Protein AF-A0A832WW77-F1 (afdb_monomer_lite)

Radius of gyration: 9.92 Å; chains: 1; bounding box: 26×18×22 Å

Foldseek 3Di:
DDPPDDPPFDKAFDDDDQWTWIDTPHDIDTHGPVVVVVDDDDD

Structure (mmCIF, N/CA/C/O backbone):
data_AF-A0A832WW77-F1
#
_entry.id   AF-A0A832WW77-F1
#
loop_
_atom_site.group_PDB
_atom_site.id
_atom_site.type_symbol
_atom_site.label_atom_id
_atom_site.label_alt_id
_atom_site.label_comp_id
_atom_site.label_asym_id
_atom_site.label_entity_id
_atom_site.label_seq_id
_atom_site.pdbx_PDB_ins_code
_atom_site.Cartn_x
_atom_site.Cartn_y
_atom_site.Cartn_z
_atom_site.occupancy
_atom_site.B_iso_or_equiv
_atom_site.auth_seq_id
_atom_site.auth_comp_id
_atom_site.auth_asym_id
_atom_site.auth_atom_id
_atom_site.pdbx_PDB_model_num
ATOM 1 N N . MET A 1 1 ? 13.966 -7.335 -0.893 1.00 44.53 1 MET A N 1
ATOM 2 C CA . MET A 1 1 ? 13.706 -6.405 0.227 1.00 44.53 1 MET A CA 1
ATOM 3 C C . MET A 1 1 ? 12.199 -6.229 0.300 1.00 44.53 1 MET A C 1
ATOM 5 O O . MET A 1 1 ? 11.612 -5.901 -0.719 1.00 44.53 1 MET A O 1
ATOM 9 N N . ALA A 1 2 ? 11.567 -6.575 1.421 1.00 59.28 2 ALA A N 1
ATOM 10 C CA . ALA A 1 2 ? 10.116 -6.459 1.580 1.00 59.28 2 ALA A CA 1
ATOM 11 C C . ALA A 1 2 ? 9.771 -5.061 2.113 1.00 59.28 2 ALA A C 1
ATOM 13 O O . ALA A 1 2 ? 10.513 -4.540 2.940 1.00 59.28 2 ALA A O 1
ATOM 14 N N . MET A 1 3 ? 8.651 -4.472 1.681 1.00 67.44 3 MET A N 1
ATOM 15 C CA . MET A 1 3 ? 8.214 -3.132 2.117 1.00 67.44 3 MET A CA 1
ATOM 16 C C . MET A 1 3 ? 7.848 -3.046 3.614 1.00 67.44 3 MET A C 1
ATOM 18 O O . MET A 1 3 ? 7.506 -1.971 4.093 1.00 67.44 3 MET A O 1
ATOM 22 N N . GLY A 1 4 ? 7.923 -4.159 4.357 1.00 69.81 4 GLY A N 1
ATOM 23 C CA . GLY A 1 4 ? 7.573 -4.228 5.780 1.00 69.81 4 GLY A CA 1
ATOM 24 C C . GLY A 1 4 ? 6.066 -4.233 6.054 1.00 69.81 4 GLY A C 1
ATOM 25 O O . GLY A 1 4 ? 5.66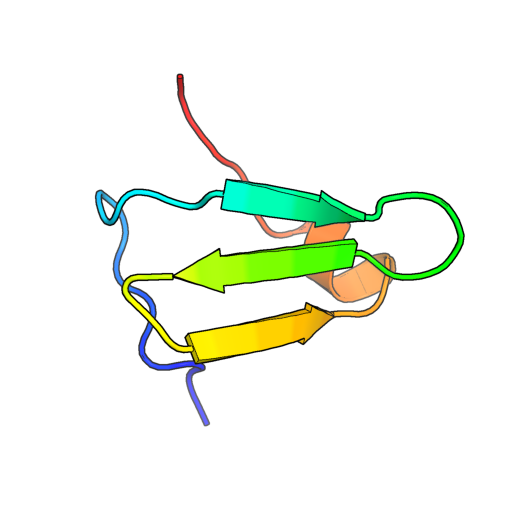3 -4.217 7.210 1.00 69.81 4 GLY A O 1
ATOM 26 N N . ILE A 1 5 ? 5.241 -4.274 5.006 1.00 70.88 5 ILE A N 1
ATOM 27 C CA . ILE A 1 5 ? 3.781 -4.256 5.105 1.00 70.88 5 ILE A CA 1
ATOM 28 C C . ILE A 1 5 ? 3.286 -5.691 5.274 1.00 70.88 5 ILE A C 1
ATOM 30 O O . ILE A 1 5 ? 3.585 -6.555 4.445 1.00 70.88 5 ILE A O 1
ATOM 34 N N . LEU A 1 6 ? 2.536 -5.941 6.346 1.00 76.56 6 LEU A N 1
ATOM 35 C CA . LEU A 1 6 ? 1.920 -7.235 6.622 1.00 76.56 6 LEU A CA 1
ATOM 36 C C . LEU A 1 6 ? 0.438 -7.231 6.212 1.00 76.56 6 LEU A C 1
ATOM 38 O O . LEU A 1 6 ? -0.244 -6.218 6.389 1.00 76.56 6 LEU A O 1
ATOM 42 N N . PRO A 1 7 ? -0.090 -8.362 5.709 1.00 70.81 7 PRO A N 1
ATOM 43 C CA . PRO A 1 7 ? -1.522 -8.516 5.478 1.00 70.81 7 PRO A CA 1
ATOM 44 C C . PRO A 1 7 ? -2.329 -8.243 6.755 1.00 70.81 7 PRO A C 1
ATOM 46 O O . PRO A 1 7 ? -1.975 -8.727 7.829 1.00 70.81 7 PRO A O 1
ATOM 49 N N . GLY A 1 8 ? -3.413 -7.474 6.632 1.00 75.31 8 GLY A N 1
ATOM 50 C CA . GLY A 1 8 ? -4.266 -7.067 7.756 1.00 75.31 8 GLY A CA 1
ATOM 51 C C . GLY A 1 8 ? -3.919 -5.704 8.364 1.00 75.31 8 GLY A C 1
ATOM 52 O O . GLY A 1 8 ? -4.674 -5.211 9.199 1.00 75.31 8 GLY A O 1
ATOM 53 N N . MET A 1 9 ? -2.824 -5.066 7.938 1.00 80.06 9 MET A N 1
ATOM 54 C CA . MET A 1 9 ? -2.570 -3.665 8.278 1.00 80.06 9 MET A CA 1
ATOM 55 C C . MET A 1 9 ? -3.517 -2.744 7.493 1.00 80.06 9 MET A C 1
ATOM 57 O O . MET A 1 9 ? -3.724 -2.972 6.298 1.00 80.06 9 MET A O 1
ATOM 61 N N . PRO A 1 10 ? -4.085 -1.702 8.125 1.00 76.62 10 PRO A N 1
ATOM 62 C CA . PRO A 1 10 ? -4.916 -0.734 7.424 1.00 76.62 10 PRO A CA 1
ATOM 63 C C . PRO A 1 10 ? -4.065 0.044 6.415 1.00 76.62 10 PRO A C 1
ATOM 65 O O . PRO A 1 10 ? -3.009 0.581 6.753 1.00 76.62 10 PRO A O 1
ATOM 68 N N . VAL A 1 11 ? -4.537 0.103 5.170 1.00 80.75 11 VAL A N 1
ATOM 69 C CA . VAL A 1 11 ? -3.873 0.817 4.075 1.00 80.75 11 VAL A CA 1
ATOM 70 C C . VAL A 1 11 ? -4.787 1.935 3.595 1.00 80.75 11 VAL A C 1
ATOM 72 O O . VAL A 1 11 ? -5.941 1.692 3.248 1.00 80.75 11 VAL A O 1
ATOM 75 N N . THR A 1 12 ? -4.265 3.158 3.540 1.00 84.56 12 THR A N 1
ATOM 76 C CA . THR A 1 12 ? -4.998 4.317 3.016 1.00 84.56 12 THR A CA 1
ATOM 77 C C . THR A 1 12 ? -4.465 4.680 1.641 1.00 84.56 12 THR A C 1
ATOM 79 O O . THR A 1 12 ? -3.307 5.072 1.507 1.00 84.56 12 THR A O 1
ATOM 82 N N . LEU A 1 13 ? -5.299 4.589 0.605 1.00 82.25 13 LEU A N 1
ATOM 83 C CA . LEU A 1 13 ? -4.924 5.038 -0.734 1.00 82.25 13 LEU A CA 1
ATOM 84 C C . LEU A 1 13 ? -5.053 6.564 -0.833 1.00 82.25 13 LEU A C 1
ATOM 86 O O . LEU A 1 13 ? -6.146 7.112 -0.724 1.00 82.25 13 LEU A O 1
ATOM 90 N N . LEU A 1 14 ? -3.935 7.245 -1.072 1.00 83.38 14 LEU A N 1
ATOM 91 C CA . LEU A 1 14 ? -3.865 8.703 -1.179 1.00 83.38 14 LEU A CA 1
ATOM 92 C C . LEU A 1 14 ? -3.966 9.193 -2.630 1.00 83.38 14 LEU A C 1
ATOM 94 O O . LEU A 1 14 ? -4.497 10.274 -2.880 1.00 83.38 14 LEU A O 1
ATOM 98 N N . ARG A 1 15 ? -3.428 8.440 -3.601 1.00 79.25 15 ARG A N 1
ATOM 99 C CA . ARG A 1 15 ? -3.387 8.859 -5.016 1.00 79.25 15 ARG A CA 1
ATOM 100 C C . ARG A 1 15 ? -3.368 7.667 -5.971 1.00 79.25 15 ARG A C 1
ATOM 102 O O . ARG A 1 15 ? -2.676 6.695 -5.697 1.00 79.25 15 ARG A O 1
ATOM 109 N N . HIS A 1 16 ? -4.074 7.784 -7.103 1.00 75.19 16 HIS A N 1
ATOM 110 C CA . HIS A 1 16 ? -4.209 6.721 -8.116 1.00 75.19 16 HIS A CA 1
ATOM 111 C C . HIS A 1 16 ? -3.983 7.177 -9.582 1.00 75.19 16 HIS A C 1
ATOM 113 O O . HIS A 1 16 ? -4.247 6.416 -10.509 1.00 75.19 16 HIS A O 1
ATOM 119 N N . SER A 1 17 ? -3.582 8.431 -9.843 1.00 61.62 17 SER A N 1
ATOM 120 C CA . SER A 1 17 ? -3.674 9.037 -11.191 1.00 61.62 17 SER A CA 1
ATOM 121 C C . SER A 1 17 ? -2.486 8.789 -12.135 1.00 61.62 17 SER A C 1
ATOM 123 O O . SER A 1 17 ? -2.599 9.062 -13.326 1.00 61.62 17 SER A O 1
ATOM 125 N N . SER A 1 18 ? -1.358 8.274 -11.637 1.00 68.06 18 SER A N 1
ATOM 126 C CA . SER A 1 18 ? -0.178 7.924 -12.458 1.00 68.06 18 SER A CA 1
ATOM 127 C C . SER A 1 18 ? 0.735 6.910 -11.763 1.00 68.06 18 SER A C 1
ATOM 129 O O . SER A 1 18 ? 1.310 6.039 -12.402 1.00 68.06 18 SER A O 1
ATOM 131 N N . SER A 1 19 ? 0.816 7.018 -10.441 1.00 73.31 19 SER A N 1
ATOM 132 C CA . SER A 1 19 ? 1.422 6.074 -9.508 1.00 73.31 19 SER A CA 1
ATOM 133 C C . SER A 1 19 ? 0.475 5.910 -8.320 1.00 73.31 19 SER A C 1
ATOM 135 O O . SER A 1 19 ? -0.299 6.828 -8.012 1.00 73.31 19 SER A O 1
ATOM 137 N N . TY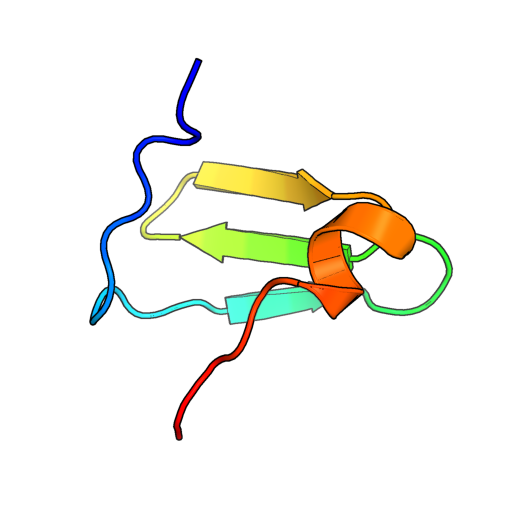R A 1 20 ? 0.503 4.740 -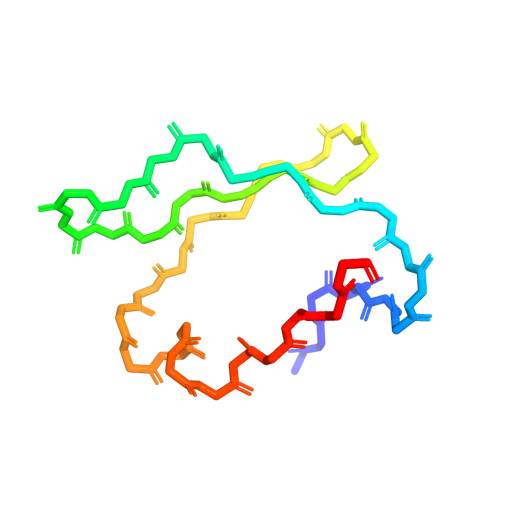7.686 1.00 82.56 20 TYR A N 1
ATOM 138 C CA . TYR A 1 20 ? -0.299 4.458 -6.504 1.00 82.56 20 TYR A CA 1
ATOM 139 C C . TYR A 1 20 ? 0.478 4.920 -5.278 1.00 82.56 20 TYR A C 1
ATOM 141 O O . TYR A 1 20 ? 1.531 4.378 -4.957 1.00 82.56 20 TYR A O 1
ATOM 149 N N . LEU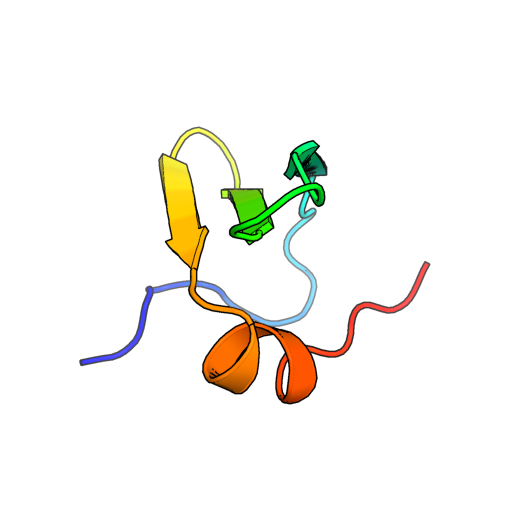 A 1 21 ? -0.024 5.955 -4.610 1.00 83.94 21 LEU A N 1
ATOM 150 C CA . LEU A 1 21 ? 0.507 6.390 -3.324 1.00 83.94 21 LEU A CA 1
ATOM 151 C C . LEU A 1 21 ? -0.424 5.869 -2.247 1.00 83.94 21 LEU A C 1
ATOM 153 O O . LEU A 1 21 ? -1.589 6.270 -2.208 1.00 83.94 21 LEU A O 1
ATOM 157 N N . PHE A 1 22 ? 0.086 5.021 -1.369 1.00 84.88 22 PHE A N 1
ATOM 158 C CA . PHE A 1 22 ? -0.658 4.579 -0.202 1.00 84.88 22 PHE A CA 1
ATOM 159 C C . PHE A 1 22 ? 0.153 4.782 1.072 1.00 84.88 22 PHE A C 1
ATOM 161 O O . PHE A 1 22 ? 1.383 4.813 1.061 1.00 84.88 22 PHE A O 1
ATOM 168 N N . GLU A 1 23 ? -0.558 4.968 2.172 1.00 85.81 23 GLU A N 1
ATOM 169 C CA . GLU A 1 23 ? 0.008 5.155 3.498 1.00 85.81 23 GLU A CA 1
ATOM 170 C C . GLU A 1 23 ? -0.334 3.944 4.362 1.00 85.81 23 GLU A C 1
ATOM 172 O O . GLU A 1 23 ? -1.483 3.494 4.387 1.00 85.81 23 GLU A O 1
ATOM 177 N N . VAL A 1 24 ? 0.680 3.411 5.041 1.00 82.62 24 VAL A N 1
ATOM 178 C CA . VAL A 1 24 ? 0.535 2.352 6.043 1.00 82.62 24 VAL A CA 1
ATOM 179 C C . VAL A 1 24 ? 1.087 2.884 7.352 1.00 82.62 24 VAL A C 1
ATOM 181 O O . VAL A 1 24 ? 2.265 3.245 7.418 1.00 82.62 24 VAL A O 1
ATOM 184 N N . ASP A 1 25 ? 0.227 2.924 8.370 1.00 78.00 25 ASP A N 1
ATOM 185 C CA . ASP A 1 25 ? 0.484 3.479 9.704 1.00 78.00 25 ASP A CA 1
ATOM 186 C C . ASP A 1 25 ? 0.865 4.973 9.671 1.00 78.00 25 ASP A C 1
ATOM 188 O O . ASP A 1 25 ? 0.027 5.829 9.937 1.00 78.00 25 ASP A O 1
ATOM 192 N N . GLN A 1 26 ? 2.097 5.298 9.268 1.00 76.12 26 GLN A N 1
ATOM 193 C CA . GLN A 1 26 ? 2.596 6.667 9.047 1.00 76.12 26 GLN A CA 1
ATOM 194 C C . GLN A 1 26 ? 3.633 6.753 7.910 1.00 76.12 26 GLN A C 1
ATOM 196 O O . GLN A 1 26 ? 4.267 7.791 7.703 1.00 76.12 26 GLN A O 1
ATOM 201 N N . THR A 1 27 ? 3.843 5.657 7.174 1.00 81.12 27 THR A N 1
ATOM 202 C CA . THR A 1 27 ? 4.826 5.579 6.090 1.00 81.12 27 THR A CA 1
ATOM 203 C C . THR A 1 27 ? 4.122 5.624 4.747 1.00 81.12 27 THR A C 1
ATOM 205 O O . THR A 1 27 ? 3.194 4.858 4.485 1.00 81.12 27 THR A O 1
ATOM 208 N N . ARG A 1 28 ? 4.591 6.518 3.874 1.00 84.94 28 ARG A N 1
ATOM 209 C CA . ARG A 1 28 ? 4.067 6.675 2.518 1.00 84.94 28 ARG A CA 1
ATOM 210 C C . ARG A 1 28 ? 4.882 5.855 1.538 1.00 84.94 28 ARG A C 1
ATOM 212 O O . ARG A 1 28 ? 6.092 6.036 1.424 1.00 84.94 28 ARG A O 1
ATOM 219 N N . TYR A 1 29 ? 4.188 5.016 0.787 1.00 83.81 29 TYR A N 1
ATOM 220 C CA . TYR 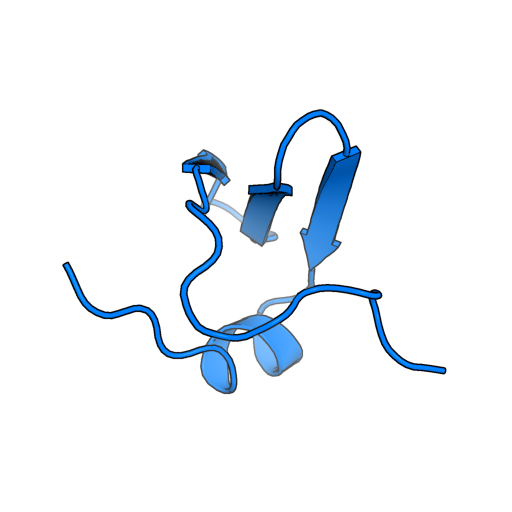A 1 29 ? 4.757 4.176 -0.249 1.00 83.81 29 TYR A CA 1
ATOM 221 C C . TYR A 1 29 ? 4.233 4.640 -1.600 1.00 83.81 29 TYR A C 1
ATOM 223 O O . TYR A 1 29 ? 3.033 4.582 -1.873 1.00 83.81 29 TYR A O 1
ATOM 231 N N . ALA A 1 30 ? 5.145 5.142 -2.430 1.00 84.06 30 ALA A N 1
ATOM 232 C CA . ALA A 1 30 ? 4.877 5.404 -3.834 1.00 84.06 30 ALA A CA 1
ATOM 233 C C . ALA A 1 30 ? 5.218 4.139 -4.612 1.00 84.06 30 ALA A C 1
ATOM 235 O O . ALA A 1 30 ? 6.361 3.683 -4.582 1.00 84.06 30 ALA A O 1
ATOM 236 N N . VAL A 1 31 ? 4.218 3.564 -5.264 1.00 81.75 31 VAL A N 1
ATOM 237 C CA . VAL A 1 31 ? 4.348 2.284 -5.942 1.00 81.75 31 VAL A CA 1
ATOM 238 C C . VAL A 1 31 ? 3.838 2.413 -7.368 1.00 81.75 31 VAL A C 1
ATOM 240 O O . VAL A 1 31 ? 2.793 3.018 -7.632 1.00 81.75 31 VAL A O 1
ATOM 243 N N . ASP A 1 32 ? 4.610 1.877 -8.304 1.00 84.81 32 ASP A N 1
ATOM 244 C CA . ASP A 1 32 ? 4.245 1.881 -9.712 1.00 84.81 32 ASP A CA 1
ATOM 245 C C . ASP A 1 32 ? 3.075 0.941 -9.986 1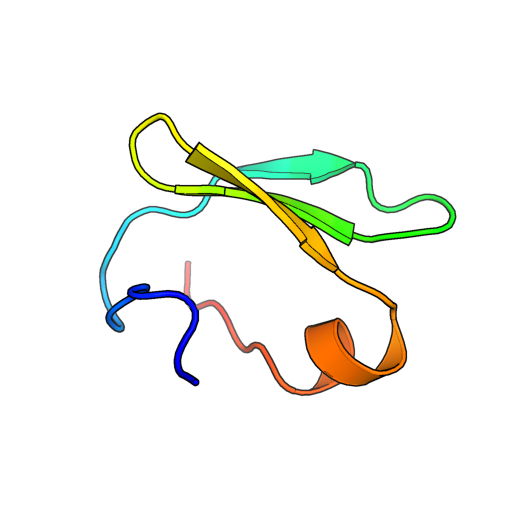.00 84.81 32 ASP A C 1
ATOM 247 O O . ASP A 1 32 ? 2.800 -0.002 -9.240 1.00 84.81 32 ASP A O 1
ATOM 251 N N . ARG A 1 33 ? 2.380 1.206 -11.093 1.00 81.25 33 ARG A N 1
ATOM 252 C CA . ARG A 1 33 ? 1.171 0.478 -11.481 1.00 81.25 33 ARG A CA 1
ATOM 253 C C . ARG A 1 33 ? 1.392 -1.030 -11.592 1.00 81.25 33 ARG A C 1
ATOM 255 O O . ARG A 1 33 ? 0.525 -1.777 -11.162 1.00 81.25 33 ARG A O 1
ATOM 262 N N . GLU A 1 34 ? 2.531 -1.462 -12.130 1.00 84.31 34 GLU A N 1
ATOM 263 C CA . GLU A 1 34 ? 2.854 -2.889 -12.276 1.00 84.31 34 GLU A CA 1
ATOM 264 C C . GLU A 1 34 ? 2.907 -3.604 -10.924 1.00 84.31 34 GLU A C 1
ATOM 266 O O . GLU A 1 34 ? 2.407 -4.712 -10.787 1.00 84.31 34 GLU A O 1
ATOM 271 N N . ILE A 1 35 ? 3.456 -2.955 -9.897 1.00 81.75 35 ILE A N 1
ATOM 272 C CA . ILE A 1 35 ? 3.530 -3.534 -8.553 1.00 81.75 35 ILE A CA 1
ATOM 273 C C . ILE A 1 35 ? 2.166 -3.439 -7.863 1.00 81.75 35 ILE A C 1
ATOM 275 O O . ILE A 1 35 ? 1.755 -4.383 -7.194 1.00 81.75 35 ILE A O 1
ATOM 279 N N . ALA A 1 36 ? 1.451 -2.323 -8.033 1.00 81.69 36 ALA A N 1
ATOM 280 C CA . ALA A 1 36 ? 0.125 -2.127 -7.453 1.00 81.69 36 ALA A CA 1
ATOM 281 C C . ALA A 1 36 ? -0.903 -3.152 -7.961 1.00 81.69 36 ALA A C 1
ATOM 283 O O . ALA A 1 36 ? -1.755 -3.573 -7.187 1.00 81.69 36 ALA A O 1
ATOM 284 N N . ASP A 1 37 ? -0.790 -3.601 -9.215 1.00 83.38 37 ASP A N 1
ATOM 285 C CA . ASP A 1 37 ? -1.645 -4.650 -9.796 1.00 83.38 37 ASP A CA 1
ATOM 286 C C . ASP A 1 37 ? -1.523 -5.995 -9.052 1.00 83.38 37 ASP A C 1
ATOM 288 O O . ASP A 1 37 ? -2.464 -6.785 -8.989 1.00 83.38 37 ASP A O 1
ATOM 292 N N . HIS A 1 38 ? -0.378 -6.229 -8.405 1.00 81.69 38 HIS A N 1
ATOM 293 C CA . HIS A 1 38 ? -0.132 -7.404 -7.570 1.00 81.69 38 HIS A CA 1
ATOM 294 C C . HIS A 1 38 ? -0.530 -7.216 -6.094 1.00 81.69 38 HIS A C 1
ATOM 296 O O . HIS A 1 38 ? -0.405 -8.159 -5.309 1.00 81.69 38 HIS A O 1
ATOM 302 N N . ILE A 1 39 ? -1.012 -6.034 -5.690 1.00 79.06 39 ILE A N 1
ATOM 303 C CA . ILE A 1 39 ? -1.426 -5.736 -4.312 1.00 79.06 39 ILE A CA 1
ATOM 304 C C . ILE A 1 39 ? -2.955 -5.783 -4.222 1.00 79.06 39 ILE A C 1
ATOM 306 O O . ILE A 1 39 ? -3.652 -4.855 -4.625 1.00 79.06 39 ILE A O 1
ATOM 310 N N . TYR A 1 40 ? -3.479 -6.860 -3.633 1.00 76.38 40 TYR A N 1
ATOM 311 C CA . TYR A 1 40 ? -4.906 -7.004 -3.339 1.00 76.38 40 TYR A CA 1
ATOM 312 C C . TYR A 1 40 ? -5.219 -6.561 -1.908 1.00 76.38 40 TYR A C 1
ATOM 314 O O . TYR A 1 40 ? -4.607 -7.036 -0.952 1.00 76.38 40 TYR A O 1
ATOM 322 N N . VAL A 1 41 ? -6.210 -5.679 -1.766 1.00 77.19 41 VAL A N 1
ATOM 323 C CA . VAL A 1 41 ? -6.747 -5.217 -0.479 1.00 77.19 41 VAL A CA 1
ATOM 324 C C . VAL A 1 41 ? -8.184 -5.714 -0.319 1.00 77.19 41 VAL A C 1
ATOM 326 O O . VAL A 1 41 ? -8.974 -5.618 -1.258 1.00 77.19 41 VAL A O 1
ATOM 329 N N . SER A 1 42 ? -8.531 -6.264 0.848 1.00 73.00 42 SER A N 1
ATOM 330 C CA . SER A 1 42 ? -9.922 -6.591 1.194 1.00 73.00 42 SER A CA 1
ATOM 331 C C . SER A 1 42 ? -10.497 -5.513 2.109 1.00 73.00 42 SER A C 1
ATOM 333 O O . SER A 1 42 ? -9.822 -5.112 3.058 1.00 73.00 42 SER A O 1
ATOM 335 N N . TYR A 1 43 ? -11.717 -5.065 1.807 1.00 58.56 43 TYR A N 1
ATOM 336 C CA . TYR A 1 43 ? -12.468 -4.073 2.585 1.00 58.56 43 TYR A CA 1
ATOM 337 C C . TYR A 1 43 ? -13.095 -4.665 3.849 1.00 58.56 43 TYR A C 1
ATOM 339 O O . TYR A 1 43 ? -13.504 -5.848 3.793 1.00 58.56 43 TYR A O 1
#

pLDDT: mean 77.03, std 8.53, range [44.53, 85.81]

Secondary structure (DSSP, 8-state):
---SPPTTS-EEEEE-SSSEEEEETTEEEEE-HHHHTT-----

Sequence (43 aa):
MAMGILPGMPVTLLRHSSSYLFEVDQTRYAVDREIADHIYVSY